Protein AF-A0A6I6S5B4-F1 (afdb_monomer_lite)

Radius of gyration: 22.13 Å; chains: 1; bounding box: 53×16×79 Å

Secondary structure (DSSP, 8-state):
--HHHHHHHHHHHHHHHHHHHHHHHHHHHHTTTTGGGS-GGGBPPPEEEEETTEEEEEEEBSSSSEEEEEEE-TTS--EEEEEESTT--EEEEETTEEEEE-TTS-EEEEE-GGGT--

Sequence (118 aa):
MALSRIRRRSTAFWLAAVVLLLGLASWYVFSGRGAGLLPQSSWGPWREKRVDDWSVWVRVNAWSDAAEADVHMGKAEGFTMKAYGTPARATTDMDGTRFTLTPGGEVTGQRSDEYRLR

Foldseek 3Di:
DPVVVVVVVVVVVVVVVVVVVVVVVLCCAQQQVCVVVDDPVQKADWDWDDAPQKIKTKIAGPRHLWIKIWIDRDPDDIDIFIAGGPPGWTWDADPQWIWIAGSVGDIHIDRHVVVVVD

Structure (mmCIF, N/CA/C/O backbone):
data_AF-A0A6I6S5B4-F1
#
_entry.id   AF-A0A6I6S5B4-F1
#
loop_
_atom_site.group_PDB
_atom_site.id
_atom_site.type_symbol
_atom_site.label_atom_id
_atom_site.label_alt_id
_atom_site.label_comp_id
_atom_site.label_asym_id
_atom_site.label_entity_id
_atom_site.label_seq_id
_atom_site.pdbx_PDB_ins_code
_atom_site.Cartn_x
_atom_site.Cartn_y
_atom_site.Cartn_z
_atom_site.occupancy
_atom_site.B_iso_or_equiv
_atom_site.auth_seq_id
_atom_site.auth_comp_id
_atom_site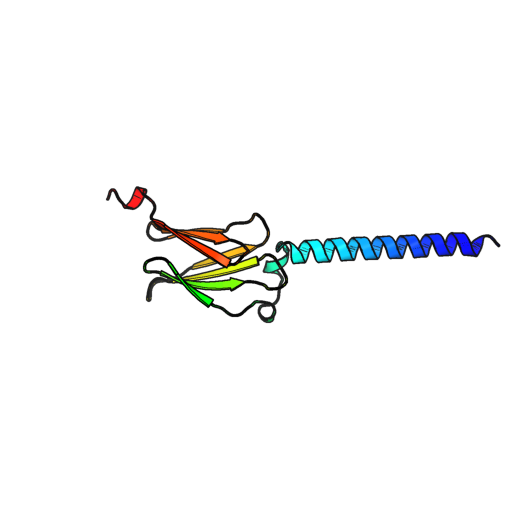.auth_asym_id
_atom_site.auth_atom_id
_atom_site.pdbx_PDB_model_num
ATOM 1 N N . MET A 1 1 ? -33.222 3.680 47.916 1.00 49.62 1 MET A N 1
ATOM 2 C CA . MET A 1 1 ? -32.680 2.634 47.008 1.00 49.62 1 MET A CA 1
ATOM 3 C C . MET A 1 1 ? -32.707 3.019 45.506 1.00 49.62 1 MET A C 1
ATOM 5 O O . MET A 1 1 ? -32.726 2.134 44.662 1.00 49.62 1 MET A O 1
ATOM 9 N N . ALA A 1 2 ? -32.658 4.311 45.133 1.00 51.53 2 ALA A N 1
ATOM 10 C CA . ALA A 1 2 ? -32.750 4.764 43.726 1.00 51.53 2 ALA A CA 1
ATOM 11 C C . ALA A 1 2 ? -31.418 5.273 43.125 1.00 51.53 2 ALA A C 1
ATOM 13 O O . ALA A 1 2 ? -31.203 5.190 41.916 1.00 51.53 2 ALA A O 1
ATOM 14 N N . LEU A 1 3 ? -30.485 5.727 43.970 1.00 49.22 3 LEU A N 1
ATOM 15 C CA . LEU A 1 3 ? -29.184 6.276 43.556 1.00 49.22 3 LEU A CA 1
ATOM 16 C C . LEU A 1 3 ? -28.263 5.240 42.883 1.00 49.22 3 LEU A C 1
ATOM 18 O O . LEU A 1 3 ? -27.477 5.593 42.006 1.00 49.22 3 LEU A O 1
ATOM 22 N N . SER A 1 4 ? -28.384 3.951 43.227 1.00 53.31 4 SER A N 1
ATOM 23 C CA . SER A 1 4 ? -27.540 2.889 42.659 1.00 53.31 4 SER A CA 1
ATOM 24 C C . SER A 1 4 ? -27.864 2.567 41.194 1.00 53.31 4 SER A C 1
ATOM 26 O O . SER A 1 4 ? -26.955 2.239 40.433 1.00 53.31 4 SER A O 1
ATOM 28 N N . ARG A 1 5 ? -29.130 2.697 40.766 1.00 51.28 5 ARG A N 1
ATOM 29 C CA . ARG A 1 5 ? -29.542 2.453 39.368 1.00 51.28 5 ARG A CA 1
ATOM 30 C C . ARG A 1 5 ? -29.150 3.596 38.437 1.00 51.28 5 ARG A C 1
ATOM 32 O O . ARG A 1 5 ? -28.723 3.334 37.317 1.00 51.28 5 ARG A O 1
ATOM 39 N N . ILE A 1 6 ? -29.273 4.840 38.900 1.00 54.12 6 ILE A N 1
ATOM 40 C CA . ILE A 1 6 ? -28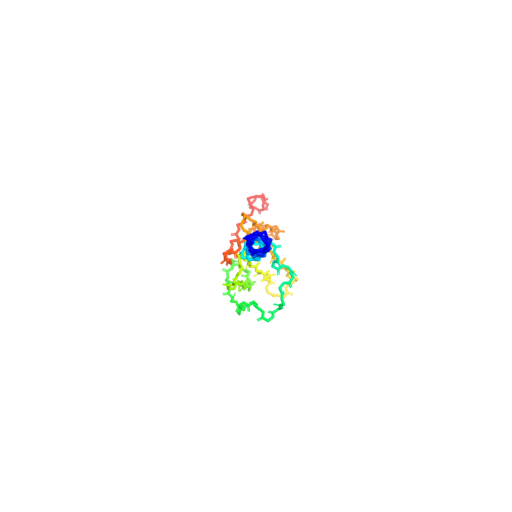.927 6.033 38.112 1.00 54.12 6 ILE A CA 1
ATOM 41 C C . ILE A 1 6 ? -27.412 6.082 37.885 1.00 54.12 6 ILE A C 1
ATOM 43 O O . ILE A 1 6 ? -26.964 6.207 36.749 1.00 54.12 6 ILE A O 1
ATOM 47 N N . ARG A 1 7 ? -26.618 5.845 38.940 1.00 53.25 7 ARG A N 1
ATOM 48 C CA . ARG A 1 7 ? -25.152 5.810 38.844 1.00 53.25 7 ARG A CA 1
ATOM 49 C C . ARG A 1 7 ? -24.644 4.669 37.950 1.00 53.25 7 ARG A C 1
ATOM 51 O O . ARG A 1 7 ? -23.738 4.895 37.157 1.00 53.25 7 ARG A O 1
ATOM 58 N N . ARG A 1 8 ? -25.271 3.481 38.006 1.00 56.50 8 ARG A N 1
ATOM 59 C CA . ARG A 1 8 ? -24.964 2.348 37.103 1.00 56.50 8 ARG A CA 1
ATOM 60 C C . ARG A 1 8 ? -25.285 2.633 35.634 1.00 56.50 8 ARG A C 1
ATOM 62 O O . ARG A 1 8 ? -24.553 2.172 34.764 1.00 56.50 8 ARG A O 1
ATOM 69 N N . ARG A 1 9 ? -26.366 3.367 35.343 1.00 59.94 9 ARG A N 1
ATOM 70 C CA . ARG A 1 9 ? -26.725 3.749 33.966 1.00 59.94 9 ARG A CA 1
ATOM 71 C C . ARG A 1 9 ? -25.717 4.726 33.368 1.00 59.94 9 ARG A C 1
ATOM 73 O O . ARG A 1 9 ? -25.322 4.542 32.223 1.00 59.94 9 ARG A O 1
ATOM 80 N N . SER A 1 10 ? -25.250 5.700 34.150 1.00 62.53 10 SER A N 1
ATOM 81 C CA . SER A 1 10 ? -24.213 6.633 33.697 1.00 62.53 10 SER A CA 1
ATOM 82 C C . SER A 1 10 ? -22.883 5.932 33.423 1.00 62.53 10 SER A C 1
ATOM 84 O O . SER A 1 10 ? -22.283 6.179 32.384 1.00 62.53 10 SER A O 1
ATOM 86 N N . THR A 1 11 ? -22.433 5.016 34.287 1.00 72.69 11 THR A N 1
ATOM 87 C CA . THR A 1 11 ? -21.183 4.277 34.034 1.00 72.69 11 THR A CA 1
ATOM 88 C C . THR A 1 11 ? -21.295 3.330 32.840 1.00 72.69 11 THR A C 1
ATOM 90 O O . THR A 1 11 ? -20.356 3.236 32.060 1.00 72.69 11 THR A O 1
ATOM 93 N N . ALA A 1 12 ? -22.440 2.665 32.650 1.00 74.56 12 ALA A N 1
ATOM 94 C CA . ALA A 1 12 ? -22.667 1.802 31.489 1.00 74.56 12 ALA A CA 1
ATOM 95 C C . ALA A 1 12 ? -22.673 2.587 30.166 1.00 74.56 12 ALA A C 1
ATOM 97 O O . ALA A 1 12 ? -22.106 2.124 29.182 1.00 74.56 12 ALA A O 1
ATOM 98 N N . PHE A 1 13 ? -23.259 3.789 30.153 1.00 81.25 13 PHE A N 1
ATOM 99 C CA . PHE A 1 13 ? -23.238 4.672 28.986 1.00 81.25 13 PHE A CA 1
ATOM 100 C C . PHE A 1 13 ? -21.818 5.138 28.642 1.00 81.25 13 PHE A C 1
ATOM 102 O O . PHE A 1 13 ? -21.410 5.064 27.487 1.00 81.25 13 PHE A O 1
ATOM 109 N N . TRP A 1 14 ? -21.042 5.551 29.648 1.00 83.69 14 TRP A N 1
ATOM 110 C CA . TRP A 1 14 ? -19.640 5.928 29.456 1.00 83.69 14 TRP A CA 1
ATOM 111 C C . TRP A 1 14 ? -18.794 4.770 28.928 1.00 83.69 14 TRP A C 1
ATOM 113 O O . TRP A 1 14 ? -18.029 4.955 27.987 1.00 83.69 14 TRP A O 1
ATOM 123 N N . LEU A 1 15 ? -18.968 3.565 29.475 1.00 90.88 15 LEU A N 1
ATOM 124 C CA . LEU A 1 15 ? -18.278 2.374 28.980 1.00 90.88 15 LEU A CA 1
ATOM 125 C C . LEU A 1 15 ? -18.665 2.058 27.531 1.00 90.88 15 LEU A C 1
ATOM 127 O O . LEU A 1 15 ? -17.786 1.796 26.715 1.00 90.88 15 LEU A O 1
ATOM 131 N N . ALA A 1 16 ? -19.952 2.138 27.187 1.00 90.06 16 ALA A N 1
ATOM 132 C CA . ALA A 1 16 ? -20.415 1.922 25.819 1.00 90.06 16 ALA A CA 1
ATOM 133 C C . ALA A 1 16 ? -19.822 2.949 24.840 1.00 90.06 16 ALA A C 1
ATOM 135 O O . ALA A 1 16 ? -19.358 2.573 23.765 1.00 90.06 16 ALA A O 1
ATOM 136 N N . ALA A 1 17 ? -19.776 4.227 25.225 1.00 92.94 17 ALA A N 1
ATOM 137 C CA . ALA A 1 17 ? -19.169 5.281 24.418 1.00 92.94 17 ALA A CA 1
ATOM 138 C C . ALA A 1 17 ? -17.664 5.049 24.206 1.00 92.94 17 ALA A C 1
ATOM 140 O O . ALA A 1 17 ? -17.178 5.174 23.085 1.00 92.94 17 ALA A O 1
ATOM 141 N N . VAL A 1 18 ? -16.934 4.654 25.253 1.00 95.00 18 VAL A N 1
ATOM 142 C CA . VAL A 1 18 ? -15.502 4.331 25.152 1.00 95.00 18 VAL A CA 1
ATOM 143 C C . VAL A 1 18 ? -15.271 3.148 24.214 1.00 95.00 18 VAL A C 1
ATOM 145 O O . VAL A 1 18 ? -14.413 3.230 23.340 1.00 95.00 18 VAL A O 1
ATOM 148 N N . VAL A 1 19 ? -16.053 2.073 24.340 1.00 95.56 19 VAL A N 1
ATOM 149 C CA . VAL A 1 19 ? -15.940 0.901 23.457 1.00 95.56 19 VAL A CA 1
ATOM 150 C C . VAL A 1 19 ? -16.227 1.274 22.002 1.00 95.56 19 VAL A C 1
ATOM 152 O O . VAL A 1 19 ? -15.497 0.846 21.113 1.00 95.56 19 VAL A O 1
ATOM 155 N N . LEU A 1 20 ? -17.239 2.108 21.752 1.00 95.94 20 LEU A N 1
ATOM 156 C CA . LEU A 1 20 ? -17.546 2.608 20.410 1.00 95.94 20 LEU A CA 1
ATOM 157 C C . LEU A 1 20 ? -16.398 3.437 19.829 1.00 95.94 20 LEU A C 1
ATOM 159 O O . LEU A 1 20 ? -16.002 3.212 18.689 1.00 95.94 20 LEU A O 1
ATOM 163 N N . LEU A 1 21 ? -15.838 4.366 20.606 1.00 96.00 21 LEU A N 1
ATOM 164 C CA . LEU A 1 21 ? -14.721 5.200 20.161 1.00 96.00 21 LEU A CA 1
ATOM 165 C C . LEU A 1 21 ? -13.472 4.369 19.868 1.00 96.00 21 LEU A C 1
ATOM 167 O O . LEU A 1 21 ? -12.831 4.579 18.840 1.00 96.00 21 LEU A O 1
ATOM 171 N N . LEU A 1 22 ? -13.154 3.400 20.728 1.00 95.00 22 LEU A N 1
ATOM 172 C CA . LEU A 1 22 ? -12.049 2.472 20.495 1.00 95.00 22 LEU A CA 1
ATOM 173 C C . LEU A 1 22 ? -12.299 1.622 19.249 1.00 95.00 22 LEU A C 1
ATOM 175 O O . LEU A 1 22 ? -11.406 1.500 18.420 1.00 95.00 22 LEU A O 1
ATOM 179 N N . GLY A 1 23 ? -13.517 1.109 19.067 1.00 94.19 23 GLY A N 1
ATOM 180 C CA . GLY A 1 23 ? -13.894 0.354 17.874 1.00 94.19 23 GLY A CA 1
ATOM 181 C C . GLY A 1 23 ? -13.729 1.169 16.590 1.00 94.19 23 GLY A C 1
ATOM 182 O O . GLY A 1 23 ? -13.144 0.683 15.625 1.00 94.19 23 GLY A O 1
ATOM 183 N N . LEU A 1 24 ? -14.172 2.429 16.588 1.00 92.38 24 LEU A N 1
ATOM 184 C CA . LEU A 1 24 ? -14.012 3.338 15.450 1.00 92.38 24 LEU A CA 1
ATOM 185 C C . LEU A 1 24 ? -12.545 3.687 15.188 1.00 92.38 24 LEU A C 1
ATOM 187 O O . LEU A 1 24 ? -12.129 3.711 14.032 1.00 92.38 24 LEU A O 1
ATOM 191 N N . ALA A 1 25 ? -11.752 3.924 16.235 1.00 89.69 25 ALA A N 1
ATOM 192 C CA . ALA A 1 25 ? -10.324 4.196 16.102 1.00 89.69 25 ALA A CA 1
ATOM 193 C C . ALA A 1 25 ? -9.569 2.977 15.548 1.00 89.69 25 ALA A C 1
ATOM 195 O O . ALA A 1 25 ? -8.796 3.109 14.599 1.00 89.69 25 ALA A O 1
ATOM 196 N N . SER A 1 26 ? -9.839 1.782 16.081 1.00 88.12 26 SER A N 1
ATOM 197 C CA . SER A 1 26 ? -9.283 0.527 15.572 1.00 88.12 26 SER A CA 1
ATOM 198 C C . SER A 1 26 ? -9.682 0.291 14.120 1.00 88.12 26 SER A C 1
ATOM 200 O O . SER A 1 26 ? -8.822 -0.025 13.304 1.00 88.12 26 SER A O 1
ATOM 202 N N . TRP A 1 27 ? -10.954 0.506 13.773 1.00 90.44 27 TRP A N 1
ATOM 203 C CA . TRP A 1 27 ? -11.425 0.395 12.394 1.00 90.44 27 TRP A CA 1
ATOM 204 C C . TRP A 1 27 ? -10.725 1.388 11.464 1.00 90.44 27 TRP A C 1
ATOM 206 O O . TRP A 1 27 ? -10.268 1.014 10.386 1.00 90.44 27 TRP A O 1
ATOM 216 N N . TYR A 1 28 ? -10.588 2.644 11.889 1.00 87.44 28 TYR A N 1
ATOM 217 C CA . TYR A 1 28 ? -9.919 3.682 11.112 1.00 87.44 28 TYR A CA 1
ATOM 218 C C . TYR A 1 28 ? -8.467 3.309 10.791 1.00 87.44 28 TYR A C 1
ATOM 220 O O . TYR A 1 28 ? -8.061 3.384 9.628 1.00 87.44 28 TYR A O 1
ATOM 228 N N . VAL A 1 29 ? -7.713 2.845 11.794 1.00 85.62 29 VAL A N 1
ATOM 229 C CA . VAL A 1 29 ? -6.320 2.400 11.630 1.00 85.62 29 VAL A CA 1
ATOM 230 C C . VAL A 1 29 ? -6.241 1.147 10.759 1.00 85.62 29 VAL A C 1
ATOM 232 O O . VAL A 1 29 ? -5.496 1.141 9.781 1.00 85.62 29 VAL A O 1
ATOM 235 N N . PHE A 1 30 ? -7.043 0.120 11.055 1.00 86.81 30 PHE A N 1
ATOM 236 C CA . PHE A 1 30 ? -7.031 -1.144 10.314 1.00 86.81 30 PHE A CA 1
ATOM 237 C C . PHE A 1 30 ? -7.398 -0.949 8.838 1.00 86.81 30 PHE A C 1
ATOM 239 O O . PHE A 1 30 ? -6.790 -1.549 7.957 1.00 86.81 30 PHE A O 1
ATOM 246 N N . SER A 1 31 ? -8.323 -0.030 8.549 1.00 88.12 31 SER A N 1
ATOM 247 C CA . SER A 1 31 ? -8.727 0.309 7.183 1.00 88.12 31 SER A CA 1
ATOM 248 C C . SER A 1 31 ? -7.658 1.037 6.363 1.00 88.12 31 SER A C 1
ATOM 250 O O . SER A 1 31 ? -7.969 1.456 5.255 1.00 88.12 31 SER A O 1
ATOM 252 N N . GLY A 1 32 ? -6.457 1.284 6.899 1.00 87.06 32 GLY A N 1
ATOM 253 C CA . GLY A 1 32 ? -5.355 1.937 6.187 1.00 87.06 32 GLY A CA 1
ATOM 254 C C . GLY A 1 32 ? -5.464 3.458 6.065 1.00 87.06 32 GLY A C 1
ATOM 255 O O . GLY A 1 32 ? -4.479 4.111 5.739 1.00 87.06 32 GLY A O 1
ATOM 256 N N . ARG A 1 33 ? -6.608 4.069 6.402 1.00 85.81 33 ARG A N 1
ATOM 257 C CA . ARG A 1 33 ? -6.825 5.530 6.294 1.00 85.81 33 ARG A CA 1
ATOM 258 C C . ARG A 1 33 ? -5.880 6.361 7.164 1.00 85.81 33 ARG A C 1
ATOM 260 O O . ARG A 1 33 ? -5.569 7.500 6.830 1.00 85.81 33 ARG A O 1
ATOM 267 N N . GLY A 1 34 ? -5.413 5.790 8.272 1.00 85.19 34 GLY A N 1
ATOM 268 C CA . GLY A 1 34 ? -4.424 6.401 9.161 1.00 85.19 34 GLY A CA 1
ATOM 269 C C . GLY A 1 34 ? -2.968 6.057 8.838 1.00 85.19 34 GLY A C 1
ATOM 270 O O . GLY A 1 34 ? -2.094 6.464 9.597 1.00 85.19 34 GLY A O 1
ATOM 271 N N . ALA A 1 35 ? -2.680 5.313 7.762 1.00 88.69 35 ALA A N 1
ATOM 272 C CA . ALA A 1 35 ? -1.350 4.743 7.531 1.00 88.69 35 ALA A CA 1
ATOM 273 C C . ALA A 1 35 ? -0.234 5.791 7.393 1.00 88.69 35 ALA A C 1
ATOM 275 O O . ALA A 1 35 ? 0.891 5.545 7.818 1.00 88.69 35 ALA A O 1
ATOM 276 N N . GLY A 1 36 ? -0.552 6.995 6.904 1.00 86.00 36 GLY A N 1
ATOM 277 C CA . GLY A 1 36 ? 0.403 8.107 6.836 1.00 86.00 36 GLY A CA 1
ATOM 278 C C . GLY A 1 36 ? 0.869 8.639 8.200 1.00 86.00 36 GLY A C 1
ATOM 279 O O . GLY A 1 36 ? 1.857 9.362 8.260 1.00 86.00 36 GLY A O 1
ATOM 280 N N . LEU A 1 37 ? 0.180 8.283 9.289 1.00 88.06 37 LEU A N 1
ATOM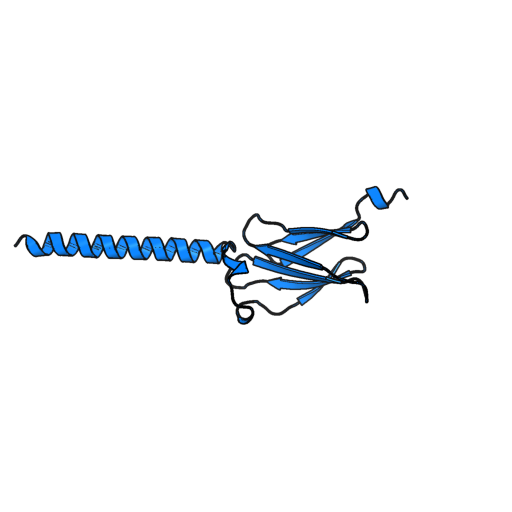 281 C CA . LEU A 1 37 ? 0.542 8.646 10.664 1.00 88.06 37 LEU A CA 1
ATOM 282 C C . LEU A 1 37 ? 1.322 7.536 11.378 1.00 88.06 37 LEU A C 1
ATOM 284 O O . LEU A 1 37 ? 1.767 7.725 12.511 1.00 88.06 37 LEU A O 1
ATOM 288 N N . LEU A 1 38 ? 1.459 6.365 10.751 1.00 87.88 38 LEU A N 1
ATOM 289 C CA . LEU A 1 38 ? 2.134 5.237 11.366 1.00 87.88 38 LEU A CA 1
ATOM 290 C C . LEU A 1 38 ? 3.652 5.459 11.366 1.00 87.88 38 LEU A C 1
ATOM 292 O O . LEU A 1 38 ? 4.225 5.879 10.355 1.00 87.88 38 LEU A O 1
ATOM 296 N N . PRO A 1 39 ? 4.339 5.148 12.478 1.00 89.50 39 PRO A N 1
ATOM 297 C CA . PRO A 1 39 ? 5.784 5.258 12.534 1.00 89.50 39 PRO A CA 1
ATOM 298 C C . PRO A 1 39 ? 6.427 4.270 11.560 1.00 89.50 39 PRO A C 1
ATOM 300 O O . PRO A 1 39 ? 5.935 3.158 11.356 1.00 89.50 39 PRO A O 1
ATOM 303 N N . GLN A 1 40 ? 7.578 4.652 11.009 1.00 89.00 40 GLN A N 1
ATOM 304 C CA . GLN A 1 40 ? 8.341 3.845 10.052 1.00 89.00 40 GLN A CA 1
ATOM 305 C C . GLN A 1 40 ? 8.652 2.430 10.569 1.00 89.00 40 GLN A C 1
ATOM 307 O O . GLN A 1 40 ? 8.628 1.476 9.800 1.00 89.00 40 GLN A O 1
ATOM 312 N N . SER A 1 41 ? 8.861 2.280 11.879 1.00 89.81 41 SER A N 1
ATOM 313 C CA . SER A 1 41 ? 9.123 0.995 12.540 1.00 89.81 41 SER A CA 1
ATOM 314 C C . SER A 1 41 ? 7.941 0.018 12.544 1.00 89.81 41 SER A C 1
ATOM 316 O O . SER A 1 41 ? 8.141 -1.160 12.815 1.00 89.81 41 SER A O 1
ATOM 318 N N . SER A 1 42 ? 6.718 0.481 12.266 1.00 90.06 42 SER A N 1
ATOM 319 C CA . SER A 1 42 ? 5.521 -0.375 12.211 1.00 90.06 42 SER A CA 1
ATOM 320 C C . SER A 1 42 ? 5.325 -1.075 10.862 1.00 90.06 42 SER A C 1
ATOM 322 O O . SER A 1 42 ? 4.448 -1.931 10.730 1.00 90.06 42 SER A O 1
ATOM 324 N N . TRP A 1 43 ? 6.115 -0.703 9.855 1.00 94.44 43 TRP A N 1
ATOM 325 C CA . TRP A 1 43 ? 6.020 -1.259 8.515 1.00 94.44 43 TRP A CA 1
ATOM 326 C C . TRP A 1 43 ? 6.800 -2.565 8.389 1.00 94.44 43 TRP A C 1
ATOM 328 O O . TRP A 1 43 ? 7.826 -2.765 9.041 1.00 94.44 43 TRP A O 1
ATOM 338 N N . GLY A 1 44 ? 6.321 -3.450 7.514 1.00 94.19 44 GLY A N 1
ATOM 339 C CA . GLY A 1 44 ? 7.048 -4.657 7.151 1.00 94.19 44 GLY A CA 1
ATOM 340 C C . GLY A 1 44 ? 8.359 -4.357 6.410 1.00 94.19 44 GLY A C 1
ATOM 341 O O . GLY A 1 44 ? 8.602 -3.225 5.979 1.00 94.19 44 GLY A O 1
ATOM 342 N N . PRO A 1 45 ? 9.213 -5.378 6.231 1.00 94.94 45 PRO A N 1
ATOM 343 C CA . PRO A 1 45 ? 10.446 -5.225 5.475 1.00 94.94 45 PRO A CA 1
ATOM 344 C C . PRO A 1 45 ? 10.146 -4.899 4.011 1.00 94.94 45 PRO A C 1
ATOM 346 O O . PRO A 1 45 ? 9.175 -5.399 3.437 1.00 94.94 45 PRO A O 1
ATOM 349 N N . TRP A 1 46 ? 11.034 -4.126 3.391 1.00 95.50 46 TRP A N 1
ATOM 350 C CA . TRP A 1 46 ? 11.038 -3.950 1.946 1.00 95.50 46 TRP A CA 1
ATOM 351 C C . TRP A 1 46 ? 11.327 -5.278 1.246 1.00 95.50 46 TRP A C 1
ATOM 353 O O . TRP A 1 46 ? 12.231 -6.027 1.627 1.00 95.50 46 TRP A O 1
ATOM 363 N N . ARG A 1 47 ? 10.544 -5.572 0.213 1.00 94.88 47 ARG A N 1
ATOM 364 C CA . ARG A 1 47 ? 10.686 -6.738 -0.653 1.00 94.88 47 ARG A CA 1
ATOM 365 C C . ARG A 1 47 ? 10.856 -6.260 -2.079 1.00 94.88 47 ARG A C 1
ATOM 367 O O . ARG A 1 47 ? 10.017 -5.523 -2.584 1.00 94.88 47 ARG A O 1
ATOM 374 N N . GLU A 1 48 ? 11.935 -6.689 -2.712 1.00 94.06 48 GLU A N 1
ATOM 375 C CA . GLU A 1 48 ? 12.168 -6.397 -4.118 1.00 94.06 48 GLU A CA 1
ATOM 376 C C . GLU A 1 48 ? 11.233 -7.234 -5.001 1.00 94.06 48 GLU A C 1
ATOM 378 O O . GLU A 1 48 ? 11.001 -8.422 -4.761 1.00 94.06 48 GLU A O 1
ATOM 383 N N . LYS A 1 49 ? 10.696 -6.586 -6.025 1.00 90.88 49 LYS A N 1
ATOM 384 C CA . LYS A 1 49 ? 9.931 -7.141 -7.130 1.00 90.88 49 LYS A CA 1
ATOM 385 C C . LYS A 1 49 ? 10.467 -6.525 -8.413 1.00 90.88 49 LYS A C 1
ATOM 387 O O . LYS A 1 49 ? 10.898 -5.375 -8.432 1.00 90.88 49 LYS A O 1
ATOM 392 N N . ARG A 1 50 ? 10.402 -7.286 -9.497 1.00 89.44 50 ARG A N 1
ATOM 393 C CA . ARG A 1 50 ? 10.758 -6.798 -10.826 1.00 89.44 50 ARG A CA 1
ATOM 394 C C . ARG A 1 50 ? 9.490 -6.617 -11.644 1.00 89.44 50 ARG A C 1
ATOM 396 O O . ARG A 1 50 ? 8.669 -7.531 -11.699 1.00 89.44 50 ARG A O 1
ATOM 403 N N . VAL A 1 51 ? 9.337 -5.445 -12.243 1.00 87.25 51 VAL A N 1
ATOM 404 C CA . VAL A 1 51 ? 8.226 -5.105 -13.134 1.00 87.25 51 VAL A CA 1
ATOM 405 C C . VAL A 1 51 ? 8.858 -4.645 -14.439 1.00 87.25 51 VAL A C 1
ATOM 407 O O . VAL A 1 51 ? 9.409 -3.551 -14.501 1.00 87.25 51 VAL A O 1
ATOM 410 N N . ASP A 1 52 ? 8.857 -5.512 -15.451 1.00 85.19 52 ASP A N 1
ATOM 411 C CA . ASP A 1 52 ? 9.634 -5.323 -16.682 1.00 85.19 52 ASP A CA 1
ATOM 412 C C . ASP A 1 52 ? 11.124 -5.016 -16.384 1.00 85.19 52 ASP A C 1
ATOM 414 O O . ASP A 1 52 ? 11.824 -5.810 -15.740 1.00 85.19 52 ASP A O 1
ATOM 418 N N . ASP A 1 53 ? 11.606 -3.851 -16.821 1.00 86.31 53 ASP A N 1
ATOM 419 C CA . ASP A 1 53 ? 12.972 -3.358 -16.607 1.00 86.31 53 ASP A CA 1
ATOM 420 C C . ASP A 1 53 ? 13.132 -2.526 -15.320 1.00 86.31 53 ASP A C 1
ATOM 422 O O . ASP A 1 53 ? 14.214 -1.999 -15.048 1.00 86.31 53 ASP A O 1
ATOM 426 N N . TRP A 1 54 ? 12.077 -2.427 -14.506 1.00 89.56 54 TRP A N 1
ATOM 427 C CA . TRP A 1 54 ? 12.053 -1.651 -13.270 1.00 89.56 54 TRP A CA 1
ATOM 428 C C . TRP A 1 54 ? 12.281 -2.528 -12.043 1.00 89.56 54 TRP A C 1
ATOM 430 O O . TRP A 1 54 ? 11.676 -3.597 -11.883 1.00 89.56 54 TRP A O 1
ATOM 440 N N . SER A 1 55 ? 13.114 -2.028 -11.135 1.00 92.88 55 SER A N 1
ATOM 441 C CA . SER A 1 55 ? 13.236 -2.553 -9.780 1.00 92.88 55 SER A CA 1
ATOM 442 C C . SER A 1 55 ? 12.241 -1.830 -8.882 1.00 92.88 55 SER A C 1
ATOM 444 O O . SER A 1 55 ? 12.236 -0.603 -8.789 1.00 92.88 55 SER A O 1
ATOM 446 N N . VAL A 1 56 ? 11.389 -2.602 -8.218 1.00 94.44 56 VAL A N 1
ATOM 447 C CA . VAL A 1 56 ? 10.350 -2.098 -7.326 1.00 94.44 56 VAL A CA 1
ATOM 448 C C . VAL A 1 56 ? 10.571 -2.684 -5.944 1.00 94.44 56 VAL A C 1
ATOM 450 O O . VAL A 1 56 ? 10.525 -3.896 -5.765 1.00 94.44 56 VAL A O 1
ATOM 453 N N . TRP A 1 57 ? 10.744 -1.845 -4.935 1.00 96.00 57 TRP A N 1
ATOM 454 C CA . TRP A 1 57 ? 10.739 -2.275 -3.543 1.00 96.00 57 TRP A CA 1
ATOM 455 C C . TRP A 1 57 ? 9.370 -1.993 -2.973 1.00 96.00 57 TRP A C 1
ATOM 457 O O . TRP A 1 57 ? 8.907 -0.866 -3.028 1.00 96.00 57 TRP A O 1
ATOM 467 N N . VAL A 1 58 ? 8.717 -3.010 -2.424 1.00 96.62 58 VAL A N 1
ATOM 468 C CA . VAL A 1 58 ? 7.391 -2.885 -1.818 1.00 96.62 58 VAL A CA 1
ATOM 469 C C . VAL A 1 58 ? 7.471 -3.253 -0.352 1.00 96.62 58 VAL A C 1
ATOM 471 O O . VAL A 1 58 ? 8.085 -4.259 0.008 1.00 96.62 58 VAL A O 1
ATOM 474 N N . ARG A 1 59 ? 6.809 -2.482 0.501 1.00 96.19 59 ARG A N 1
ATOM 475 C CA . ARG A 1 59 ? 6.535 -2.875 1.881 1.00 96.19 59 ARG A CA 1
ATOM 476 C C . ARG A 1 59 ? 5.056 -2.725 2.179 1.00 96.19 59 ARG A C 1
ATOM 478 O O . ARG A 1 59 ? 4.388 -1.830 1.669 1.00 96.19 59 ARG A O 1
ATOM 485 N N . VAL A 1 60 ? 4.564 -3.607 3.033 1.00 95.62 60 VAL A N 1
ATOM 486 C CA . VAL A 1 60 ? 3.162 -3.653 3.450 1.00 95.62 60 VAL A CA 1
ATOM 487 C C . VAL A 1 60 ? 3.114 -3.495 4.958 1.00 95.62 60 VAL A C 1
ATOM 489 O O . VAL A 1 60 ? 4.009 -3.959 5.674 1.00 95.62 60 VAL A O 1
ATOM 492 N N . ASN A 1 61 ? 2.091 -2.814 5.454 1.00 95.19 61 ASN A N 1
ATOM 493 C CA . ASN A 1 61 ? 1.835 -2.753 6.877 1.00 95.19 61 ASN A CA 1
ATOM 494 C C . ASN A 1 61 ? 1.086 -4.019 7.324 1.00 95.19 61 ASN A C 1
ATOM 496 O O . ASN A 1 61 ? 0.084 -4.399 6.734 1.00 95.19 61 ASN A O 1
ATOM 500 N N . ALA A 1 62 ? 1.560 -4.692 8.373 1.00 90.06 62 ALA A N 1
ATOM 501 C CA . ALA A 1 62 ? 0.929 -5.934 8.834 1.00 90.06 62 ALA A CA 1
ATOM 502 C C . ALA A 1 62 ? -0.391 -5.706 9.600 1.00 90.06 62 ALA A C 1
ATOM 504 O O . ALA A 1 62 ? -1.153 -6.647 9.805 1.00 90.06 62 ALA A O 1
ATOM 505 N N . TRP A 1 63 ? -0.643 -4.474 10.050 1.00 87.75 63 TRP A N 1
ATOM 506 C CA . TRP A 1 63 ? -1.740 -4.118 10.959 1.00 87.75 63 TRP A CA 1
ATOM 507 C C . TRP A 1 63 ? -2.777 -3.194 10.323 1.00 87.75 63 TRP A C 1
ATOM 509 O O . TRP A 1 63 ? -3.820 -2.931 10.918 1.00 87.75 63 TRP A O 1
ATOM 519 N N . SER A 1 64 ? -2.481 -2.672 9.138 1.00 90.25 64 SER A N 1
ATOM 520 C CA . SER A 1 64 ? -3.366 -1.801 8.383 1.00 90.25 64 SER A CA 1
ATOM 521 C C . SER A 1 64 ? -3.306 -2.163 6.914 1.00 90.25 64 SER A C 1
ATOM 523 O O . SER A 1 64 ? -2.276 -2.605 6.412 1.00 90.25 64 SER A O 1
ATOM 525 N N . ASP A 1 65 ? -4.420 -1.961 6.229 1.00 92.94 65 ASP A N 1
ATOM 526 C CA . ASP A 1 65 ? -4.521 -2.177 4.796 1.00 92.94 65 ASP A CA 1
ATOM 527 C C . ASP A 1 65 ? -3.779 -1.066 4.045 1.00 92.94 65 ASP A C 1
ATOM 529 O O . ASP A 1 65 ? -4.365 -0.065 3.636 1.00 92.94 65 ASP A O 1
ATOM 533 N N . ALA A 1 66 ? -2.455 -1.163 3.978 1.00 94.75 66 ALA A N 1
ATOM 534 C CA . ALA A 1 66 ? -1.608 -0.115 3.441 1.00 94.75 66 ALA A CA 1
ATOM 535 C C . ALA A 1 66 ? -0.287 -0.663 2.901 1.00 94.75 66 ALA A C 1
ATOM 537 O O . ALA A 1 66 ? 0.386 -1.472 3.547 1.00 94.75 66 ALA A O 1
ATOM 538 N N . ALA A 1 67 ? 0.128 -0.131 1.755 1.00 96.25 67 ALA A N 1
ATOM 539 C CA . ALA A 1 67 ? 1.398 -0.449 1.129 1.00 96.25 67 ALA A CA 1
ATOM 540 C C . ALA A 1 67 ? 2.109 0.800 0.615 1.00 96.25 67 ALA A C 1
ATOM 542 O O . ALA A 1 67 ? 1.490 1.810 0.263 1.00 96.25 67 ALA A O 1
ATOM 543 N N . GLU A 1 68 ? 3.426 0.686 0.525 1.00 96.19 68 GLU A N 1
ATOM 544 C CA . GLU A 1 68 ? 4.291 1.643 -0.148 1.00 96.19 68 GLU A CA 1
ATOM 545 C C . GLU A 1 68 ? 5.177 0.917 -1.146 1.00 96.19 68 GLU A C 1
ATOM 547 O O . GLU A 1 68 ? 5.584 -0.224 -0.905 1.00 96.19 68 GLU A O 1
ATOM 552 N N . ALA A 1 69 ? 5.478 1.588 -2.251 1.00 96.62 69 ALA A N 1
ATOM 553 C CA . ALA A 1 69 ? 6.422 1.100 -3.237 1.00 96.62 69 ALA A CA 1
ATOM 554 C C . ALA A 1 69 ? 7.401 2.196 -3.640 1.00 96.62 69 ALA A C 1
ATOM 556 O O . ALA A 1 69 ? 6.969 3.299 -3.954 1.00 96.62 69 ALA A O 1
ATOM 557 N N . ASP A 1 70 ? 8.685 1.865 -3.684 1.00 94.81 70 ASP A N 1
ATOM 558 C CA . ASP A 1 70 ? 9.727 2.678 -4.301 1.00 94.81 70 ASP A CA 1
ATOM 559 C C . ASP A 1 70 ? 10.109 2.037 -5.634 1.00 94.81 70 ASP A C 1
ATOM 561 O O . ASP A 1 70 ? 10.467 0.859 -5.690 1.00 94.81 70 ASP A O 1
ATOM 565 N N . VAL A 1 71 ? 9.996 2.798 -6.717 1.00 93.38 71 VAL A N 1
ATOM 566 C CA . VAL A 1 71 ? 10.159 2.319 -8.093 1.00 93.38 71 VAL A CA 1
ATOM 567 C C . VAL A 1 71 ? 11.369 3.008 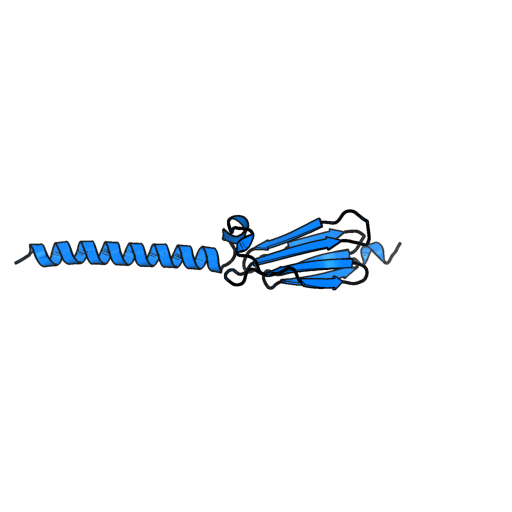-8.718 1.00 93.38 71 VAL A C 1
ATOM 569 O O . VAL A 1 71 ? 11.409 4.235 -8.763 1.00 93.38 71 VAL A O 1
ATOM 572 N N . HIS A 1 72 ? 12.337 2.234 -9.222 1.00 91.00 72 HIS A N 1
ATOM 573 C CA . HIS A 1 72 ? 13.550 2.744 -9.872 1.00 91.00 72 HIS A CA 1
ATOM 574 C C . HIS A 1 72 ? 13.861 2.006 -11.181 1.00 91.00 72 HIS A C 1
ATOM 576 O O . HIS A 1 72 ? 13.727 0.783 -11.266 1.00 91.00 72 HIS A O 1
ATOM 582 N N . MET A 1 73 ? 14.371 2.738 -12.174 1.00 86.62 73 MET A N 1
ATOM 583 C CA . MET A 1 73 ? 14.956 2.168 -13.391 1.00 86.62 73 MET A CA 1
ATOM 584 C C . MET A 1 73 ? 16.473 2.368 -13.379 1.00 86.62 73 MET A C 1
ATOM 586 O O . MET A 1 73 ? 16.985 3.445 -13.682 1.00 86.62 73 MET A O 1
ATOM 590 N N . GLY A 1 74 ? 17.225 1.327 -13.017 1.00 80.88 74 GLY A N 1
ATOM 591 C CA . GLY A 1 74 ? 18.688 1.396 -12.968 1.00 80.88 74 GLY A CA 1
ATOM 592 C C . GLY A 1 74 ? 19.199 2.525 -12.060 1.00 80.88 74 GLY A C 1
ATOM 593 O O . GLY A 1 74 ? 18.985 2.491 -10.853 1.00 80.88 74 GLY A O 1
ATOM 594 N N . LYS A 1 75 ? 19.906 3.506 -12.640 1.00 78.00 75 LYS A N 1
ATOM 595 C CA . LYS A 1 75 ? 20.415 4.702 -11.934 1.00 78.00 75 LYS A CA 1
ATOM 596 C C . LYS A 1 75 ? 19.572 5.967 -12.151 1.00 78.00 75 LYS A C 1
ATOM 598 O O . LYS A 1 75 ? 20.016 7.047 -11.767 1.00 78.00 75 LYS A O 1
ATOM 603 N N . ALA A 1 76 ? 18.423 5.856 -12.811 1.00 76.56 76 ALA A N 1
ATOM 604 C CA . ALA A 1 76 ? 17.526 6.985 -13.015 1.00 76.56 76 ALA A CA 1
ATOM 605 C C . ALA A 1 76 ? 16.831 7.395 -11.707 1.00 76.56 76 ALA A C 1
ATOM 607 O O . ALA A 1 76 ? 16.795 6.630 -10.737 1.00 76.56 76 ALA A O 1
ATOM 608 N N . GLU A 1 77 ? 16.269 8.604 -11.697 1.00 77.06 77 GLU A N 1
ATOM 609 C CA . GLU A 1 77 ? 15.385 9.042 -10.619 1.00 77.06 77 GLU A CA 1
ATOM 610 C C . GLU A 1 77 ? 14.168 8.113 -10.532 1.00 77.06 77 GLU A C 1
ATOM 612 O O . GLU A 1 77 ? 13.575 7.731 -11.542 1.00 77.06 77 GLU A O 1
ATOM 617 N N . GLY A 1 78 ? 13.828 7.713 -9.309 1.00 86.31 78 GLY A N 1
ATOM 618 C CA . GLY A 1 78 ? 12.648 6.909 -9.030 1.00 86.31 78 GLY A CA 1
ATOM 619 C C . GLY A 1 78 ? 11.492 7.721 -8.488 1.00 86.31 78 GLY A C 1
ATOM 620 O O . GLY A 1 78 ? 11.559 8.941 -8.345 1.00 86.31 78 GLY A O 1
ATOM 621 N N . PHE A 1 79 ? 10.430 7.014 -8.130 1.00 91.75 79 PHE A N 1
ATOM 622 C CA . PHE A 1 79 ? 9.273 7.602 -7.473 1.00 91.75 79 PHE A CA 1
ATOM 623 C C . PHE A 1 79 ? 8.715 6.666 -6.406 1.00 91.75 79 PHE A C 1
ATOM 625 O O . PHE A 1 79 ? 8.869 5.445 -6.472 1.00 91.75 79 PHE A O 1
ATOM 632 N N . THR A 1 80 ? 8.029 7.260 -5.433 1.00 94.06 80 THR A N 1
ATOM 633 C CA . THR A 1 80 ? 7.346 6.527 -4.368 1.00 94.06 80 THR A CA 1
ATOM 634 C C . THR A 1 80 ? 5.843 6.536 -4.611 1.00 94.06 80 THR A C 1
ATOM 636 O O . THR A 1 80 ? 5.235 7.583 -4.836 1.00 94.06 80 THR A O 1
ATOM 639 N N . MET A 1 81 ? 5.222 5.371 -4.489 1.00 95.38 81 MET A N 1
ATOM 640 C CA . MET A 1 81 ? 3.778 5.178 -4.494 1.00 95.38 81 MET A CA 1
ATOM 641 C C . MET A 1 81 ? 3.294 4.831 -3.088 1.00 95.38 81 MET A C 1
ATOM 643 O O . MET A 1 81 ? 3.947 4.085 -2.358 1.00 95.38 81 MET A O 1
ATOM 647 N N . LYS A 1 82 ? 2.116 5.337 -2.718 1.00 95.19 82 LYS A N 1
ATOM 648 C CA . LYS A 1 82 ? 1.490 5.094 -1.411 1.00 95.19 82 LYS A CA 1
ATOM 649 C C . LYS A 1 82 ? 0.030 4.712 -1.602 1.00 95.19 82 LYS A C 1
ATOM 651 O O . LYS A 1 82 ? -0.764 5.541 -2.037 1.00 95.19 82 LYS A O 1
ATOM 656 N N . ALA A 1 83 ? -0.321 3.471 -1.282 1.00 95.00 83 ALA A N 1
ATOM 657 C CA . ALA A 1 83 ? -1.685 2.960 -1.372 1.00 95.00 83 ALA A CA 1
ATOM 658 C C . ALA A 1 83 ? -2.217 2.693 0.037 1.00 95.00 83 ALA A C 1
ATOM 660 O O . ALA A 1 83 ? -1.889 1.679 0.651 1.00 95.00 83 ALA A O 1
ATOM 661 N N . TYR A 1 84 ? -2.993 3.636 0.570 1.00 93.69 84 TYR A N 1
ATOM 662 C CA . TYR A 1 84 ? -3.475 3.612 1.950 1.00 93.69 84 TYR A CA 1
ATOM 663 C C . TYR A 1 84 ? -4.991 3.385 1.999 1.00 93.69 84 TYR A C 1
ATOM 665 O O . TYR A 1 84 ? -5.781 4.286 1.713 1.00 93.69 84 TYR A O 1
ATOM 673 N N . GLY A 1 85 ? -5.376 2.181 2.414 1.00 85.69 85 GLY A N 1
ATOM 674 C CA . GLY A 1 85 ? -6.740 1.736 2.674 1.00 85.69 85 GLY A CA 1
ATOM 675 C C . GLY A 1 85 ? -7.516 1.234 1.466 1.00 85.69 85 GLY A C 1
ATOM 676 O O . GLY A 1 85 ? -7.322 1.708 0.358 1.00 85.69 85 GLY A O 1
ATOM 677 N N . THR A 1 86 ? -8.453 0.306 1.658 1.00 74.50 86 THR A N 1
ATOM 678 C CA . THR A 1 86 ? -9.358 -0.153 0.589 1.00 74.50 86 THR A CA 1
ATOM 679 C C . THR A 1 86 ? -10.445 0.894 0.284 1.00 74.50 86 THR A C 1
ATOM 681 O O . THR A 1 86 ? -11.080 1.412 1.216 1.00 74.50 86 THR A O 1
ATOM 684 N N . PRO A 1 87 ? -10.736 1.195 -1.002 1.00 72.69 87 PRO A N 1
ATOM 685 C CA . PRO A 1 87 ? -10.184 0.613 -2.237 1.00 72.69 87 PRO A CA 1
ATOM 686 C C . PRO A 1 87 ? -9.054 1.448 -2.879 1.00 72.69 87 PRO A C 1
ATOM 688 O O . PRO A 1 87 ? -8.890 1.413 -4.099 1.00 72.69 87 PRO A O 1
ATOM 691 N N . ALA A 1 88 ? -8.314 2.244 -2.106 1.00 79.31 88 ALA A N 1
ATOM 692 C CA . ALA A 1 88 ? -7.314 3.168 -2.626 1.00 79.31 88 ALA A CA 1
ATOM 693 C C . ALA A 1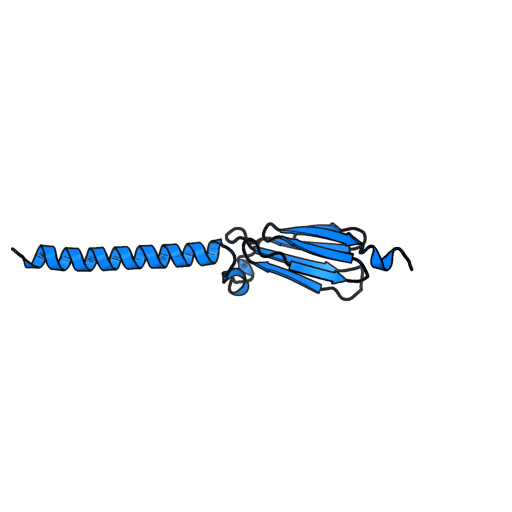 88 ? -6.220 2.419 -3.395 1.00 79.31 88 ALA A C 1
ATOM 695 O O . ALA A 1 88 ? -5.452 1.641 -2.840 1.00 79.31 88 ALA A O 1
ATOM 696 N N . ARG A 1 89 ? -6.141 2.684 -4.695 1.00 88.88 89 ARG A N 1
ATOM 697 C CA . ARG A 1 89 ? -5.018 2.290 -5.542 1.00 88.88 89 ARG A CA 1
ATOM 698 C C . AR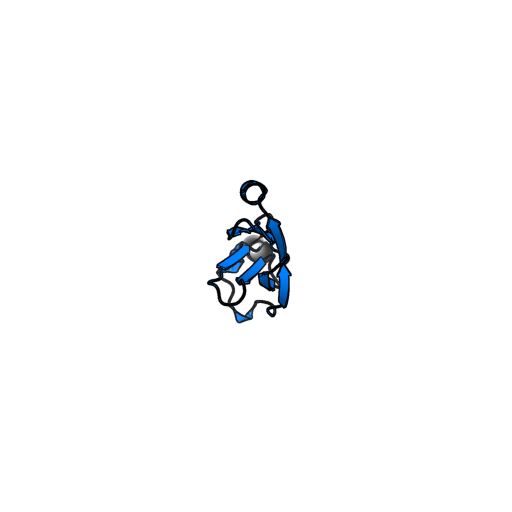G A 1 89 ? -4.205 3.537 -5.832 1.00 88.88 89 ARG A C 1
ATOM 700 O O . ARG A 1 89 ? -4.781 4.587 -6.108 1.00 88.88 89 ARG A O 1
ATOM 707 N N . ALA A 1 90 ? -2.887 3.416 -5.777 1.00 91.06 90 ALA A N 1
ATOM 708 C CA . ALA A 1 90 ? -2.007 4.455 -6.289 1.00 91.06 90 ALA A CA 1
ATOM 709 C C . ALA A 1 90 ? -1.652 4.117 -7.731 1.00 91.06 90 ALA A C 1
ATOM 711 O O . ALA A 1 90 ? -1.332 2.966 -8.025 1.00 91.06 90 ALA A O 1
ATOM 712 N N . THR A 1 91 ? -1.708 5.108 -8.615 1.00 92.31 91 THR A N 1
ATOM 713 C CA . THR A 1 91 ? -1.317 4.959 -10.016 1.00 92.31 91 THR A CA 1
ATOM 714 C C . THR A 1 91 ? -0.362 6.065 -10.417 1.00 92.31 91 THR A C 1
ATOM 716 O O . THR A 1 91 ? -0.619 7.232 -10.116 1.00 92.31 91 THR A O 1
ATOM 719 N N . THR A 1 92 ? 0.706 5.706 -11.120 1.00 91.81 92 THR A N 1
ATOM 720 C CA . THR A 1 92 ? 1.705 6.653 -11.623 1.00 91.81 92 THR A CA 1
ATOM 721 C C . THR A 1 92 ? 2.148 6.213 -13.008 1.00 91.81 92 THR A C 1
ATOM 723 O O . THR A 1 92 ? 2.452 5.041 -13.209 1.00 91.81 92 THR A O 1
ATOM 726 N N . ASP A 1 93 ? 2.174 7.144 -13.956 1.00 89.25 93 ASP A N 1
ATOM 727 C CA . ASP A 1 93 ? 2.680 6.912 -15.306 1.00 89.25 93 ASP A CA 1
ATOM 728 C C . ASP A 1 93 ? 4.130 7.421 -15.387 1.00 89.25 93 ASP A C 1
ATOM 730 O O . ASP A 1 93 ? 4.387 8.585 -15.079 1.00 89.25 93 ASP A O 1
ATOM 734 N N . MET A 1 94 ? 5.069 6.556 -15.779 1.00 87.25 94 MET A N 1
ATOM 735 C CA . MET A 1 94 ? 6.495 6.879 -15.929 1.00 87.25 94 MET A CA 1
ATOM 736 C C . MET A 1 94 ? 7.072 6.143 -17.142 1.00 87.25 94 MET A C 1
ATOM 738 O O . MET A 1 94 ? 6.839 4.947 -17.294 1.00 87.25 94 MET A O 1
ATOM 742 N N . ASP A 1 95 ? 7.775 6.854 -18.029 1.00 84.94 95 ASP A N 1
ATOM 743 C CA . ASP A 1 95 ? 8.377 6.322 -19.269 1.00 84.94 95 ASP A CA 1
ATOM 744 C C . ASP A 1 95 ? 7.454 5.395 -20.080 1.00 84.94 95 ASP A C 1
ATOM 746 O O . ASP A 1 95 ? 7.825 4.307 -20.524 1.00 84.94 95 ASP A O 1
ATOM 750 N N . GLY A 1 96 ? 6.195 5.811 -20.242 1.00 85.44 96 GLY A N 1
ATOM 751 C CA . GLY A 1 96 ? 5.195 5.031 -20.973 1.00 85.44 96 GLY A CA 1
ATOM 752 C C . GLY A 1 96 ? 4.771 3.741 -20.265 1.00 85.44 96 GLY A C 1
ATOM 753 O O . GLY A 1 96 ? 4.194 2.865 -20.901 1.00 85.44 96 GLY A O 1
ATOM 754 N N . THR A 1 97 ? 5.036 3.602 -18.965 1.00 87.94 97 THR A N 1
ATOM 755 C CA . THR A 1 97 ? 4.585 2.491 -18.121 1.00 87.94 97 THR A CA 1
ATOM 756 C C . THR A 1 97 ? 3.669 3.017 -17.021 1.00 87.94 97 THR A C 1
ATOM 758 O O . THR A 1 97 ? 4.052 3.877 -16.230 1.00 87.94 97 THR A O 1
ATOM 761 N N . ARG A 1 98 ? 2.448 2.484 -16.959 1.00 92.06 98 ARG A N 1
ATOM 762 C CA . ARG A 1 98 ? 1.482 2.740 -15.893 1.00 92.06 98 ARG A CA 1
ATOM 763 C C . ARG A 1 98 ? 1.712 1.778 -14.745 1.00 92.06 98 ARG A C 1
ATOM 765 O O . ARG A 1 98 ? 1.389 0.594 -14.849 1.00 92.06 98 ARG A O 1
ATOM 772 N N . PHE A 1 99 ? 2.206 2.295 -13.634 1.00 93.75 99 PHE A N 1
ATOM 773 C CA . PHE A 1 99 ? 2.338 1.556 -12.391 1.00 93.75 99 PHE A CA 1
ATOM 774 C C . PHE A 1 99 ? 1.058 1.663 -11.580 1.00 93.75 99 PHE A C 1
ATOM 776 O O . PHE A 1 99 ? 0.482 2.742 -11.457 1.00 93.75 99 PHE A O 1
ATOM 783 N N . THR A 1 100 ? 0.619 0.546 -11.009 1.00 95.06 100 THR A N 1
ATOM 784 C CA . THR A 1 100 ? -0.489 0.490 -10.051 1.00 95.06 100 THR A CA 1
ATOM 785 C C . THR A 1 100 ? -0.027 -0.238 -8.802 1.00 95.06 100 THR A C 1
ATOM 787 O O . THR A 1 100 ? 0.495 -1.342 -8.912 1.00 95.06 100 THR A O 1
ATOM 790 N N . LEU A 1 101 ? -0.243 0.360 -7.631 1.00 95.88 101 LEU A N 1
ATOM 791 C CA . LEU A 1 101 ? -0.001 -0.243 -6.322 1.00 95.88 101 LEU A CA 1
ATOM 792 C C . LEU A 1 101 ? -1.335 -0.434 -5.593 1.00 95.88 101 LEU A C 1
ATOM 794 O O . LEU A 1 101 ? -2.128 0.506 -5.473 1.00 95.88 101 LEU A O 1
ATOM 798 N N . THR A 1 102 ? -1.561 -1.640 -5.074 1.00 95.38 102 THR A N 1
ATOM 799 C CA . THR A 1 102 ? -2.681 -1.944 -4.176 1.00 95.38 102 THR A CA 1
ATOM 800 C C . THR A 1 102 ? -2.252 -1.865 -2.706 1.00 95.38 102 THR A C 1
ATOM 802 O O . THR A 1 102 ? -1.073 -2.067 -2.404 1.00 95.38 102 THR A O 1
ATOM 805 N N . PRO A 1 103 ? -3.189 -1.645 -1.765 1.00 93.12 103 PRO A N 1
ATOM 806 C CA . PRO A 1 103 ? -2.891 -1.651 -0.330 1.00 93.12 103 PRO A CA 1
ATOM 807 C C . PRO A 1 103 ? -2.326 -2.984 0.188 1.00 93.12 103 PRO A C 1
ATOM 809 O O . PRO A 1 103 ? -1.612 -3.006 1.184 1.00 93.12 103 PRO A O 1
ATOM 812 N N . GLY A 1 104 ? -2.572 -4.087 -0.531 1.00 92.50 104 GLY A N 1
ATOM 813 C CA . GLY A 1 104 ? -1.989 -5.402 -0.252 1.00 92.50 104 GLY A CA 1
ATOM 814 C C . GLY A 1 104 ? -0.545 -5.583 -0.743 1.00 92.50 104 GLY A C 1
ATOM 815 O O . GLY A 1 104 ? 0.021 -6.662 -0.579 1.00 92.50 104 GLY A O 1
ATOM 816 N N . GLY A 1 105 ? 0.062 -4.566 -1.365 1.00 92.56 105 GLY A N 1
ATOM 817 C CA . GLY A 1 105 ? 1.437 -4.628 -1.873 1.00 92.56 105 GLY A CA 1
ATOM 818 C C . GLY A 1 105 ? 1.584 -5.339 -3.218 1.00 92.56 105 GLY A C 1
ATOM 819 O O . GLY A 1 105 ? 2.677 -5.792 -3.587 1.00 92.56 105 GLY A O 1
ATOM 820 N N . GLU A 1 106 ? 0.492 -5.476 -3.963 1.00 94.25 106 GLU A N 1
ATOM 821 C CA . GLU A 1 106 ? 0.564 -5.875 -5.361 1.00 94.25 106 GLU A CA 1
ATOM 822 C C . GLU A 1 106 ? 0.948 -4.660 -6.202 1.00 94.25 106 GLU A C 1
ATOM 824 O O . GLU A 1 106 ? 0.323 -3.605 -6.086 1.00 94.25 106 GLU A O 1
ATOM 829 N N . VAL A 1 107 ? 1.988 -4.816 -7.023 1.00 93.56 107 VAL A N 1
ATOM 830 C CA . VAL A 1 107 ? 2.416 -3.801 -7.983 1.00 93.56 107 VAL A CA 1
ATOM 831 C C . VAL A 1 107 ? 2.356 -4.400 -9.372 1.00 93.56 107 VAL A C 1
ATOM 833 O O . VAL A 1 107 ? 2.904 -5.478 -9.602 1.00 93.56 107 VAL A O 1
ATOM 836 N N . THR A 1 108 ? 1.719 -3.683 -10.288 1.00 93.38 108 THR A N 1
ATOM 837 C CA . THR A 1 108 ? 1.658 -4.029 -11.708 1.00 93.38 108 THR A CA 1
ATOM 838 C C . THR A 1 108 ? 2.178 -2.867 -12.538 1.00 93.38 108 THR A C 1
ATOM 840 O O . THR A 1 108 ? 1.845 -1.720 -12.242 1.00 93.38 108 THR A O 1
ATOM 843 N N . GLY A 1 109 ? 2.943 -3.160 -13.585 1.00 90.94 109 GLY A N 1
ATOM 844 C CA . GLY A 1 109 ? 3.313 -2.207 -14.628 1.00 90.94 109 GLY A CA 1
ATOM 845 C C . GLY A 1 109 ? 2.638 -2.611 -15.926 1.00 90.94 109 GLY A C 1
ATOM 846 O O . GLY A 1 109 ? 2.705 -3.772 -16.321 1.00 90.94 109 GLY A O 1
ATOM 847 N N . GLN A 1 110 ? 1.948 -1.675 -16.566 1.00 88.81 110 GLN A N 1
ATOM 848 C CA . GLN A 1 110 ? 1.375 -1.884 -17.887 1.00 88.81 110 GLN A CA 1
ATOM 849 C C . GLN A 1 110 ? 1.903 -0.808 -18.821 1.00 88.81 110 GLN A C 1
ATOM 851 O O . GLN A 1 110 ? 1.676 0.380 -18.600 1.00 88.81 110 GLN A O 1
ATOM 856 N N . ARG A 1 111 ? 2.588 -1.217 -19.888 1.00 82.88 111 ARG A N 1
ATOM 857 C CA . ARG A 1 111 ? 3.019 -0.288 -20.932 1.00 82.88 111 ARG A CA 1
ATOM 858 C C . ARG A 1 111 ? 1.794 0.385 -21.554 1.00 82.88 111 ARG A C 1
ATOM 860 O O . ARG A 1 111 ? 0.850 -0.303 -21.943 1.00 82.88 111 ARG A O 1
ATOM 867 N N . SER A 1 112 ? 1.787 1.710 -21.625 1.00 71.81 112 SER A N 1
ATOM 868 C CA . SER A 1 112 ? 0.722 2.452 -22.285 1.00 71.81 112 SER A CA 1
ATOM 869 C C . SER A 1 112 ? 0.823 2.241 -23.796 1.00 71.81 112 SER A C 1
ATOM 871 O O . SER A 1 112 ? 1.890 2.382 -24.399 1.00 71.81 112 SER A O 1
ATOM 873 N N . ASP A 1 113 ? -0.299 1.887 -24.426 1.00 65.62 113 ASP A N 1
ATOM 874 C CA . ASP A 1 113 ? -0.347 1.668 -25.877 1.00 65.62 113 ASP A CA 1
ATOM 875 C C . ASP A 1 113 ? -0.028 2.952 -26.670 1.00 65.62 113 ASP A C 1
ATOM 877 O O . ASP A 1 113 ? 0.458 2.877 -27.797 1.00 65.62 113 ASP A O 1
ATOM 881 N N . GLU A 1 114 ? -0.183 4.127 -26.049 1.00 57.72 114 GLU A N 1
ATOM 882 C CA . GLU A 1 114 ? 0.209 5.435 -26.594 1.00 57.72 114 GLU A CA 1
ATOM 883 C C . GLU A 1 114 ? 1.707 5.533 -26.944 1.00 57.72 114 GLU A C 1
ATOM 885 O O . GLU A 1 114 ? 2.070 6.243 -27.880 1.00 57.72 114 GLU A O 1
ATOM 890 N N . TYR A 1 115 ? 2.576 4.787 -26.249 1.00 51.38 115 TYR A N 1
ATOM 891 C CA . TYR A 1 115 ? 4.021 4.735 -26.516 1.00 51.38 115 TYR A CA 1
ATOM 892 C C . TYR A 1 115 ? 4.450 3.570 -27.420 1.00 51.38 115 TYR A C 1
ATOM 894 O O . TYR A 1 115 ? 5.617 3.495 -27.794 1.00 51.38 115 TYR A O 1
ATOM 902 N N . ARG A 1 116 ? 3.545 2.647 -27.777 1.00 49.16 116 ARG A N 1
ATOM 903 C CA . ARG A 1 116 ? 3.845 1.524 -28.688 1.00 49.16 116 ARG A CA 1
ATOM 904 C C . ARG A 1 116 ? 3.744 1.928 -30.170 1.00 49.16 116 ARG A C 1
ATOM 906 O O . ARG A 1 116 ? 4.230 1.204 -31.030 1.00 49.16 116 ARG A O 1
ATOM 913 N N . LEU A 1 117 ? 3.111 3.066 -30.465 1.00 51.66 117 LEU A N 1
ATOM 914 C CA . LEU A 1 117 ? 2.839 3.563 -31.822 1.00 51.66 117 LEU A CA 1
ATOM 915 C C . LEU A 1 117 ? 3.783 4.696 -32.279 1.00 51.66 117 LEU A C 1
ATOM 917 O O . LEU A 1 117 ? 3.517 5.330 -33.300 1.00 51.66 117 LEU A O 1
ATOM 921 N N . ARG A 1 118 ? 4.865 4.959 -31.539 1.00 48.66 118 ARG A N 1
ATOM 922 C CA . ARG A 1 118 ? 5.967 5.852 -31.932 1.00 48.66 118 ARG A CA 1
ATOM 923 C C . ARG A 1 118 ? 7.247 5.052 -32.103 1.00 48.66 118 ARG A C 1
ATOM 925 O O . ARG A 1 118 ? 8.023 5.427 -33.005 1.00 48.66 118 ARG A O 1
#

pLDDT: mean 84.86, std 13.48, range [48.66, 96.62]